Protein AF-A0A377M212-F1 (afdb_monomer_lite)

Organism: Enterobacter cloacae (NCBI:txid550)

pLDDT: mean 86.65, std 15.21, range [46.25, 97.5]

Sequence (74 aa):
MREAGVFLMDEPLSNLDAKLRVQMRAEISKLHQKLNTTMIYVTHDQTEAMTMATRIVDPERWIHSAGGRAEAGL

Foldseek 3Di:
DPPDLEAEAEAPCVPDDPVVSVVVLVVVLVVCVVSVGHYHYHDPDPVSCVSRDPDDDDVVVVVVVVVPPPPPDD

Structure (mmCIF, N/CA/C/O backbone):
data_AF-A0A377M212-F1
#
_entry.id   AF-A0A377M212-F1
#
loop_
_atom_site.group_PDB
_atom_site.id
_atom_site.type_symbol
_atom_site.label_atom_id
_atom_site.label_alt_id
_atom_site.label_comp_id
_atom_site.label_asym_id
_atom_site.label_entity_id
_atom_site.label_seq_id
_atom_site.pdbx_PDB_ins_code
_atom_site.Cartn_x
_atom_site.Cartn_y
_atom_site.Cartn_z
_atom_site.occupancy
_atom_site.B_iso_or_equiv
_atom_site.auth_seq_id
_atom_site.auth_comp_id
_atom_site.auth_asym_id
_atom_site.auth_atom_id
_atom_site.pdbx_PDB_model_num
ATOM 1 N N . MET A 1 1 ? -19.833 1.467 -10.979 1.00 46.25 1 MET A N 1
ATOM 2 C CA . MET A 1 1 ? -18.541 0.812 -10.686 1.00 46.25 1 MET A CA 1
ATOM 3 C C . MET A 1 1 ? -18.843 -0.667 -10.553 1.00 46.25 1 MET A C 1
ATOM 5 O O . MET A 1 1 ? -19.629 -1.016 -9.686 1.00 46.25 1 MET A O 1
ATOM 9 N N . ARG A 1 2 ? -18.394 -1.483 -11.515 1.00 48.25 2 ARG A N 1
ATOM 10 C CA . ARG A 1 2 ? -18.689 -2.925 -11.557 1.00 48.25 2 ARG A CA 1
ATOM 11 C C . ARG A 1 2 ? -18.148 -3.586 -10.290 1.00 48.25 2 ARG A C 1
ATOM 13 O O . ARG A 1 2 ? -17.097 -3.169 -9.817 1.00 48.25 2 ARG A O 1
ATOM 20 N N . GLU A 1 3 ? -18.873 -4.573 -9.777 1.00 50.19 3 GLU A N 1
ATOM 21 C CA . GLU A 1 3 ? -18.519 -5.442 -8.650 1.00 50.19 3 GLU A CA 1
ATOM 22 C C . GLU A 1 3 ? -17.184 -6.163 -8.914 1.00 50.19 3 GLU A C 1
ATOM 24 O O . GLU A 1 3 ? -17.135 -7.331 -9.283 1.00 50.19 3 GLU A O 1
ATOM 29 N N . ALA A 1 4 ? -16.069 -5.449 -8.815 1.00 57.97 4 ALA A N 1
ATOM 30 C CA . ALA A 1 4 ? -14.755 -6.049 -8.890 1.00 57.97 4 ALA A CA 1
ATOM 31 C C . ALA A 1 4 ? -14.430 -6.568 -7.488 1.00 57.97 4 ALA A C 1
ATOM 33 O O . ALA A 1 4 ? -14.107 -5.789 -6.596 1.00 57.97 4 ALA A O 1
ATOM 34 N N . GLY A 1 5 ? -14.491 -7.888 -7.290 1.00 79.06 5 GLY A N 1
ATOM 35 C CA . GLY A 1 5 ? -13.984 -8.555 -6.077 1.00 79.06 5 GLY A CA 1
ATOM 36 C C . GLY A 1 5 ? -12.456 -8.474 -5.920 1.00 79.06 5 GLY A C 1
ATOM 37 O O . GLY A 1 5 ? -11.869 -9.165 -5.091 1.00 79.06 5 GLY A O 1
ATOM 38 N N . VAL A 1 6 ? -11.800 -7.658 -6.748 1.00 88.06 6 VAL A N 1
ATOM 39 C CA . VAL A 1 6 ? -10.360 -7.438 -6.765 1.00 88.06 6 VAL A CA 1
ATOM 40 C C . VAL A 1 6 ? -10.099 -5.945 -6.924 1.00 88.06 6 VAL A C 1
ATOM 42 O O . VAL A 1 6 ? -10.627 -5.314 -7.840 1.00 88.06 6 VAL A O 1
ATOM 45 N N . PHE A 1 7 ? -9.252 -5.396 -6.060 1.00 91.06 7 PHE A N 1
ATOM 46 C CA . PHE A 1 7 ? -8.723 -4.043 -6.200 1.00 91.06 7 PHE A CA 1
ATOM 47 C C . PHE A 1 7 ? -7.324 -4.112 -6.797 1.00 91.06 7 PHE A C 1
ATOM 49 O O . PHE A 1 7 ? -6.491 -4.882 -6.327 1.00 91.06 7 PHE A O 1
ATOM 56 N N . LEU A 1 8 ? -7.065 -3.291 -7.809 1.00 93.94 8 LEU A N 1
ATOM 57 C CA . LEU A 1 8 ? -5.732 -3.070 -8.355 1.00 93.94 8 LEU A CA 1
ATOM 58 C C . LEU A 1 8 ? -5.304 -1.648 -8.000 1.00 93.94 8 LEU A C 1
ATOM 60 O O . LEU A 1 8 ? -6.037 -0.698 -8.279 1.00 93.94 8 LEU A O 1
ATOM 64 N N . MET A 1 9 ? -4.137 -1.514 -7.385 1.00 93.88 9 MET A N 1
ATOM 65 C CA . MET A 1 9 ? -3.503 -0.236 -7.089 1.00 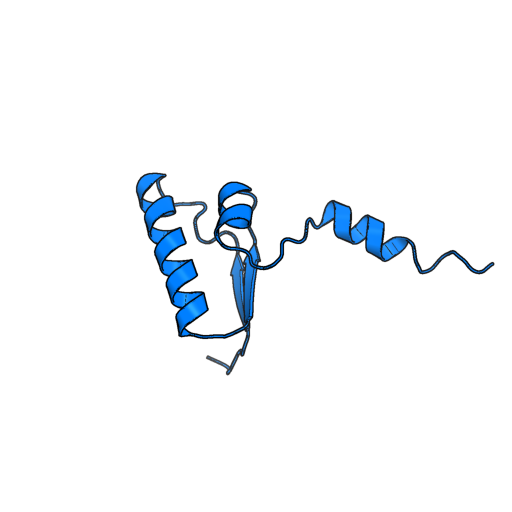93.88 9 MET A CA 1
ATOM 66 C C . MET A 1 9 ? -2.138 -0.201 -7.771 1.00 93.88 9 MET A C 1
ATOM 68 O O . MET A 1 9 ? -1.286 -1.038 -7.480 1.00 93.88 9 MET A O 1
ATOM 72 N N . ASP A 1 10 ? -1.953 0.752 -8.678 1.00 95.56 10 ASP A N 1
ATOM 73 C CA . ASP A 1 10 ? -0.733 0.902 -9.469 1.00 95.56 10 ASP A CA 1
ATOM 74 C C . ASP A 1 10 ? 0.058 2.116 -8.969 1.00 95.56 10 ASP A C 1
ATOM 76 O O . ASP A 1 10 ? -0.403 3.250 -9.101 1.00 95.56 10 ASP A O 1
ATOM 80 N N . GLU A 1 11 ? 1.191 1.868 -8.305 1.00 96.75 11 GLU A N 1
ATOM 81 C CA . GLU A 1 11 ? 2.104 2.882 -7.754 1.00 96.75 11 GLU A CA 1
ATOM 82 C C . GLU A 1 11 ? 1.431 3.983 -6.894 1.00 96.75 11 GLU A C 1
ATOM 84 O O . GLU A 1 11 ? 1.773 5.169 -7.010 1.00 96.75 11 GLU A O 1
ATOM 89 N N . PRO A 1 12 ? 0.472 3.659 -5.998 1.00 95.44 12 PRO A N 1
ATOM 90 C CA . PRO A 1 12 ? -0.445 4.653 -5.431 1.00 95.44 12 PRO A CA 1
ATOM 91 C C . PRO A 1 12 ? 0.196 5.625 -4.424 1.00 95.44 12 PRO A C 1
ATOM 93 O O . PRO A 1 12 ? -0.431 6.619 -4.058 1.00 95.44 12 PRO A O 1
ATOM 96 N N . LEU A 1 13 ? 1.419 5.356 -3.953 1.00 97.06 13 LEU A N 1
ATOM 97 C CA . LEU A 1 13 ? 2.131 6.173 -2.960 1.00 97.06 13 LEU A CA 1
ATOM 98 C C . LEU A 1 13 ? 3.353 6.911 -3.531 1.00 97.06 13 LEU A C 1
ATOM 100 O O . LEU A 1 13 ? 3.989 7.689 -2.814 1.00 97.06 13 LEU A O 1
ATOM 104 N N . SER A 1 14 ? 3.659 6.711 -4.816 1.00 95.81 14 SER A N 1
ATOM 105 C CA . SER A 1 14 ? 4.868 7.219 -5.482 1.00 95.81 14 SER A CA 1
ATOM 106 C C . SER A 1 14 ? 5.020 8.747 -5.429 1.00 95.81 14 SER A C 1
ATOM 108 O O . SER A 1 14 ? 6.139 9.251 -5.363 1.00 95.81 14 SER A O 1
ATOM 110 N N . ASN A 1 15 ? 3.908 9.488 -5.390 1.00 95.12 15 ASN A N 1
ATOM 111 C CA . ASN A 1 15 ? 3.892 10.956 -5.408 1.00 95.12 15 ASN A CA 1
ATOM 112 C C . ASN A 1 15 ? 3.711 11.608 -4.019 1.00 95.12 15 ASN A C 1
ATOM 114 O O . ASN A 1 15 ? 3.409 12.798 -3.925 1.00 95.12 15 ASN A O 1
ATOM 118 N N . LEU A 1 16 ? 3.829 10.841 -2.931 1.00 96.31 16 LEU A N 1
ATOM 119 C CA . LEU A 1 16 ? 3.641 11.344 -1.567 1.00 96.31 16 LEU A CA 1
ATOM 120 C C . LEU A 1 16 ? 4.979 11.574 -0.858 1.00 96.31 16 LEU A C 1
ATOM 122 O O . LEU A 1 16 ? 5.959 10.858 -1.079 1.00 96.31 16 LEU A O 1
ATOM 126 N N . ASP A 1 17 ? 5.002 12.538 0.064 1.00 97.00 17 ASP A N 1
ATOM 127 C CA . ASP A 1 17 ? 6.152 12.733 0.943 1.00 97.00 17 ASP A CA 1
ATOM 128 C C . ASP A 1 17 ? 6.363 11.535 1.887 1.00 97.00 17 ASP A C 1
ATOM 130 O O . ASP A 1 17 ? 5.464 10.730 2.139 1.00 97.00 17 ASP A O 1
ATOM 134 N N . ALA A 1 18 ? 7.566 11.415 2.449 1.00 94.69 18 ALA A N 1
ATOM 135 C CA . ALA A 1 18 ? 7.940 10.260 3.261 1.00 94.69 18 ALA A CA 1
ATOM 136 C C . ALA A 1 18 ? 7.021 10.025 4.475 1.00 94.69 18 ALA A C 1
ATOM 138 O O . ALA A 1 18 ? 6.724 8.871 4.796 1.00 94.69 18 ALA A O 1
ATOM 139 N N . LYS A 1 19 ? 6.559 11.089 5.142 1.00 96.00 19 LYS A N 1
ATOM 140 C CA . LYS A 1 19 ? 5.700 10.979 6.327 1.00 96.00 19 LYS A CA 1
ATOM 141 C C . LYS A 1 19 ? 4.308 10.507 5.925 1.00 96.00 19 LYS A C 1
ATOM 143 O O . LYS A 1 19 ? 3.762 9.596 6.550 1.00 96.00 19 LYS A O 1
ATOM 148 N N . LEU A 1 20 ? 3.762 11.092 4.865 1.00 96.88 20 LEU A N 1
ATOM 149 C CA . LEU A 1 20 ? 2.454 10.736 4.350 1.00 96.88 20 LEU A CA 1
ATOM 150 C C . LEU A 1 20 ? 2.452 9.318 3.768 1.00 96.88 20 LEU A C 1
ATOM 152 O O . LEU A 1 20 ? 1.515 8.572 4.034 1.00 96.88 20 LEU A O 1
ATOM 156 N N . ARG A 1 21 ? 3.527 8.877 3.097 1.00 96.81 21 ARG A N 1
ATOM 157 C CA . ARG A 1 21 ? 3.685 7.474 2.665 1.00 96.81 21 ARG A CA 1
ATOM 158 C C . ARG A 1 21 ? 3.580 6.500 3.831 1.00 96.81 21 ARG A C 1
ATOM 160 O O . ARG A 1 21 ? 2.836 5.529 3.752 1.00 96.81 21 ARG A O 1
ATOM 167 N N . VAL A 1 22 ? 4.287 6.754 4.937 1.00 95.94 22 VAL A N 1
ATOM 168 C CA . VAL A 1 22 ? 4.219 5.893 6.133 1.00 95.94 22 VAL A CA 1
ATOM 169 C C . VAL A 1 22 ? 2.784 5.778 6.642 1.00 95.94 22 VAL A C 1
ATOM 171 O O . VAL A 1 22 ? 2.318 4.667 6.893 1.00 95.94 22 VAL A O 1
ATOM 174 N N . GLN A 1 23 ? 2.084 6.907 6.756 1.00 97.50 23 GLN A N 1
ATOM 175 C CA . GLN A 1 23 ? 0.695 6.934 7.203 1.00 97.50 23 GLN A CA 1
ATOM 176 C C . GLN A 1 23 ? -0.223 6.171 6.243 1.00 97.50 23 GLN A C 1
ATOM 178 O O . GLN A 1 23 ? -0.994 5.316 6.673 1.00 97.50 23 GLN A O 1
ATOM 183 N N . MET A 1 24 ? -0.121 6.442 4.944 1.00 97.19 24 MET A N 1
ATOM 184 C CA . MET A 1 24 ? -0.995 5.838 3.944 1.00 97.19 24 MET A CA 1
ATOM 185 C C . MET A 1 24 ? -0.780 4.330 3.812 1.00 97.19 24 MET A C 1
ATOM 187 O O . MET A 1 24 ? -1.761 3.610 3.652 1.00 97.19 24 MET A O 1
ATOM 191 N N . ARG A 1 25 ? 0.449 3.820 3.985 1.00 96.38 25 ARG A N 1
ATOM 192 C CA . ARG A 1 25 ? 0.693 2.366 4.074 1.00 96.38 25 ARG A CA 1
ATOM 193 C C . ARG A 1 25 ? -0.110 1.720 5.200 1.00 96.38 25 ARG A C 1
ATOM 195 O O . ARG A 1 25 ? -0.724 0.676 5.004 1.00 96.38 25 ARG A O 1
ATOM 202 N N . ALA A 1 26 ? -0.143 2.350 6.375 1.00 96.06 26 ALA A N 1
ATOM 203 C CA . ALA A 1 26 ? -0.924 1.841 7.497 1.00 96.06 26 ALA A CA 1
ATOM 204 C C . ALA A 1 26 ? -2.431 1.849 7.190 1.00 96.06 26 ALA A C 1
ATOM 206 O O . ALA A 1 26 ? -3.126 0.888 7.517 1.00 96.06 26 ALA A O 1
ATOM 207 N N . GLU A 1 27 ? -2.934 2.898 6.537 1.00 96.50 27 GLU A N 1
ATOM 208 C CA . GLU A 1 27 ? -4.349 2.992 6.158 1.00 96.50 27 GLU A CA 1
ATOM 209 C C . GLU A 1 27 ? -4.744 1.981 5.073 1.00 96.50 27 GLU A C 1
ATOM 211 O O . GLU A 1 27 ? -5.792 1.346 5.189 1.00 96.50 27 GLU A O 1
ATOM 216 N N . ILE A 1 28 ? -3.893 1.751 4.069 1.00 94.62 28 ILE A N 1
ATOM 217 C CA . ILE A 1 28 ? -4.120 0.733 3.031 1.00 94.62 28 ILE A CA 1
ATOM 218 C C . ILE A 1 28 ? -4.152 -0.668 3.652 1.00 94.62 28 ILE A C 1
ATOM 220 O O . ILE A 1 28 ? -5.076 -1.435 3.382 1.00 94.62 28 ILE A O 1
ATOM 224 N N . SER A 1 29 ? -3.217 -0.986 4.552 1.00 93.12 29 SER A N 1
ATOM 225 C CA . SER A 1 29 ? -3.210 -2.271 5.265 1.00 93.12 29 SER A CA 1
ATOM 226 C C . SER A 1 29 ? -4.474 -2.487 6.104 1.00 93.12 29 SER A C 1
ATOM 228 O O . SER A 1 29 ? -5.054 -3.574 6.080 1.00 93.12 29 SER A O 1
ATOM 230 N N . LYS A 1 30 ? -4.955 -1.453 6.808 1.00 94.75 30 LYS A N 1
ATOM 231 C CA . LYS A 1 30 ? -6.230 -1.516 7.547 1.00 94.75 30 LYS A CA 1
ATOM 232 C C . LYS A 1 30 ? -7.417 -1.714 6.607 1.00 94.75 30 LYS A C 1
ATOM 234 O O . LYS A 1 30 ? -8.325 -2.485 6.917 1.00 94.75 30 LYS A O 1
ATOM 239 N N . LEU A 1 31 ? -7.422 -1.030 5.463 1.00 92.81 31 LEU A N 1
ATOM 240 C CA . LEU A 1 31 ? -8.481 -1.155 4.469 1.00 92.81 31 LEU A CA 1
ATOM 241 C C . LEU A 1 31 ? -8.533 -2.572 3.885 1.00 92.81 31 LEU A C 1
ATOM 243 O O . LEU A 1 31 ? -9.620 -3.141 3.801 1.00 92.81 31 LEU A O 1
ATOM 247 N N . HIS A 1 32 ? -7.381 -3.158 3.549 1.00 91.00 32 HIS A N 1
ATOM 248 C CA . HIS A 1 32 ? -7.277 -4.541 3.079 1.00 91.00 32 HIS A CA 1
ATOM 249 C C . HIS A 1 32 ? -7.878 -5.526 4.094 1.00 91.00 32 HIS A C 1
ATOM 251 O O . HIS A 1 32 ? -8.724 -6.343 3.728 1.00 91.00 32 HIS A O 1
ATOM 257 N N . GLN A 1 33 ? -7.529 -5.383 5.378 1.00 91.50 33 GLN A N 1
ATOM 258 C CA . GLN A 1 33 ? -8.086 -6.207 6.459 1.00 91.50 33 GLN A CA 1
ATOM 259 C C . GLN A 1 33 ? -9.603 -6.031 6.612 1.00 91.50 33 GLN A C 1
ATOM 261 O O . GLN A 1 33 ? -10.321 -7.006 6.815 1.00 91.50 33 GLN A O 1
ATOM 266 N N . LYS A 1 34 ? -10.103 -4.794 6.501 1.00 93.44 34 LYS A N 1
ATOM 267 C CA . LYS A 1 34 ? -11.531 -4.484 6.653 1.00 93.44 34 LYS A CA 1
ATOM 268 C C . LYS A 1 34 ? -12.378 -5.008 5.494 1.00 93.44 34 LYS A C 1
ATOM 270 O O . LYS A 1 34 ? -13.488 -5.476 5.724 1.00 93.44 34 LYS A O 1
ATOM 275 N N . LEU A 1 35 ? -11.894 -4.866 4.260 1.00 89.81 35 LEU A N 1
ATOM 276 C CA . LEU A 1 35 ? -12.642 -5.260 3.065 1.00 89.81 35 LEU A CA 1
ATOM 277 C C . LEU A 1 35 ? -12.578 -6.767 2.800 1.00 89.81 35 LEU A C 1
ATOM 279 O O . LEU A 1 35 ? -13.460 -7.276 2.117 1.00 89.81 35 LEU A O 1
ATOM 283 N N . ASN A 1 36 ? -11.567 -7.465 3.333 1.00 88.00 36 ASN A N 1
ATOM 284 C CA . ASN A 1 36 ? -11.366 -8.909 3.173 1.00 88.00 36 ASN A CA 1
ATOM 285 C C . ASN A 1 36 ? -11.545 -9.381 1.717 1.00 88.00 36 ASN A C 1
ATOM 287 O O . ASN A 1 36 ? -12.250 -10.342 1.412 1.00 88.00 36 ASN A O 1
ATOM 291 N N . THR A 1 37 ? -10.931 -8.636 0.809 1.00 88.88 37 THR A N 1
ATOM 292 C CA . THR A 1 37 ? -11.046 -8.793 -0.638 1.00 88.88 37 THR A CA 1
ATOM 293 C C . THR A 1 37 ? -9.647 -8.845 -1.223 1.00 88.88 37 THR A C 1
ATOM 295 O O . THR A 1 37 ? -8.710 -8.294 -0.643 1.00 88.88 37 THR A O 1
ATOM 298 N N . THR A 1 38 ? -9.481 -9.472 -2.384 1.00 91.81 38 THR A N 1
ATOM 299 C CA . THR A 1 38 ? -8.168 -9.520 -3.027 1.00 91.81 38 THR A CA 1
ATOM 300 C C . THR A 1 38 ? -7.711 -8.112 -3.412 1.00 91.81 38 THR A C 1
ATOM 302 O O . THR A 1 38 ? -8.435 -7.378 -4.086 1.00 91.81 38 THR A O 1
ATOM 305 N N . MET A 1 39 ? -6.498 -7.742 -3.004 1.00 93.31 39 MET A N 1
ATOM 306 C CA . MET A 1 39 ? -5.826 -6.518 -3.434 1.00 93.31 39 MET A CA 1
ATOM 307 C C . MET A 1 39 ? -4.517 -6.866 -4.139 1.00 93.31 39 MET A C 1
ATOM 309 O O . MET A 1 39 ? -3.709 -7.634 -3.619 1.00 93.31 39 MET A O 1
ATOM 313 N N . ILE A 1 40 ? -4.315 -6.295 -5.321 1.00 95.00 40 ILE A N 1
ATOM 314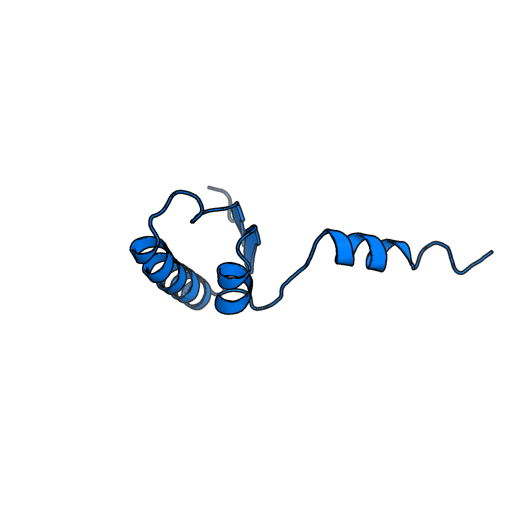 C CA . ILE A 1 40 ? -3.069 -6.347 -6.080 1.00 95.00 40 ILE A CA 1
ATOM 315 C C . ILE A 1 40 ? -2.451 -4.957 -6.006 1.00 95.00 40 ILE A C 1
ATOM 317 O O . ILE A 1 40 ? -3.089 -3.969 -6.366 1.00 95.00 40 ILE A O 1
ATOM 321 N N . TYR A 1 41 ? -1.215 -4.895 -5.525 1.00 95.31 41 TYR A N 1
ATOM 322 C CA . TYR A 1 41 ? -0.470 -3.661 -5.336 1.00 95.31 41 TYR A CA 1
ATOM 323 C C . TYR A 1 41 ? 0.814 -3.736 -6.160 1.00 95.31 41 TYR A C 1
ATOM 325 O O . TYR A 1 41 ? 1.610 -4.657 -5.967 1.00 95.31 41 TYR A O 1
ATOM 333 N N . VAL A 1 42 ? 0.993 -2.800 -7.088 1.00 96.75 42 VAL A N 1
ATOM 334 C CA . VAL A 1 42 ? 2.189 -2.688 -7.931 1.00 96.75 42 VAL A CA 1
ATOM 335 C C . VAL A 1 42 ? 3.029 -1.532 -7.407 1.00 96.75 42 VAL A C 1
ATOM 337 O O . VAL A 1 42 ? 2.515 -0.437 -7.193 1.00 96.75 42 VAL A O 1
ATOM 340 N N . THR A 1 43 ? 4.303 -1.802 -7.136 1.00 96.38 43 THR A N 1
ATOM 341 C CA . THR A 1 43 ? 5.251 -0.821 -6.604 1.00 96.38 43 THR A CA 1
ATOM 342 C C . THR A 1 43 ? 6.678 -1.210 -6.947 1.00 96.38 43 THR A C 1
ATOM 344 O O . THR A 1 43 ? 7.011 -2.398 -6.992 1.00 96.38 43 THR A O 1
ATOM 347 N N . HIS A 1 44 ? 7.527 -0.208 -7.131 1.00 95.62 44 HIS A N 1
ATOM 348 C CA . HIS A 1 44 ? 8.980 -0.350 -7.179 1.00 95.62 44 HIS A CA 1
ATOM 349 C C . HIS A 1 44 ? 9.640 -0.148 -5.800 1.00 95.62 44 HIS A C 1
ATOM 351 O O . HIS A 1 44 ? 10.851 -0.338 -5.667 1.00 95.62 44 HIS A O 1
ATOM 357 N N . ASP A 1 45 ? 8.879 0.211 -4.756 1.00 95.88 45 ASP A N 1
ATOM 358 C CA . ASP A 1 45 ? 9.384 0.365 -3.388 1.00 95.88 45 ASP A CA 1
ATOM 359 C C . ASP A 1 45 ? 9.341 -0.975 -2.632 1.00 95.88 45 ASP A C 1
ATOM 361 O O . ASP A 1 45 ? 8.290 -1.520 -2.282 1.00 95.88 45 ASP A O 1
ATOM 365 N N . GLN A 1 46 ? 10.523 -1.508 -2.320 1.00 95.31 46 GLN A N 1
ATOM 366 C CA . GLN A 1 46 ? 10.660 -2.764 -1.580 1.00 95.31 46 GLN A CA 1
ATOM 367 C C . GLN A 1 46 ? 10.060 -2.689 -0.169 1.00 95.31 46 GLN A C 1
ATOM 369 O O . GLN A 1 46 ? 9.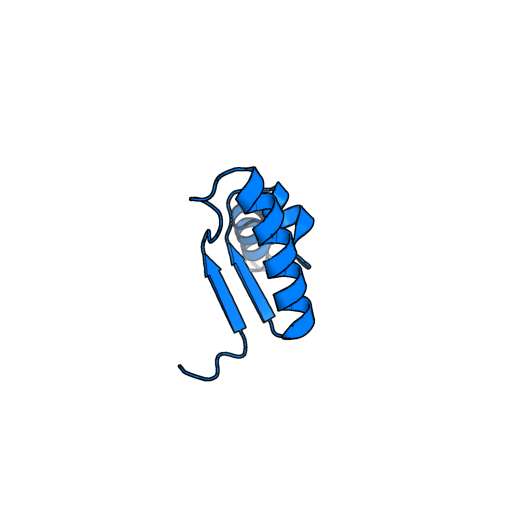528 -3.678 0.326 1.00 95.31 46 GLN A O 1
ATOM 374 N N . THR A 1 47 ? 10.108 -1.532 0.493 1.00 95.06 47 THR A N 1
ATOM 375 C CA . THR A 1 47 ? 9.522 -1.349 1.826 1.00 95.06 47 THR A CA 1
ATOM 376 C C . THR A 1 47 ? 8.005 -1.451 1.764 1.00 95.06 47 THR A C 1
ATOM 378 O O . THR A 1 47 ? 7.399 -2.065 2.640 1.00 95.06 47 THR A O 1
ATOM 381 N N . GLU A 1 48 ? 7.370 -0.867 0.747 1.00 95.94 48 GLU A N 1
ATOM 382 C CA . GLU A 1 48 ? 5.930 -1.026 0.510 1.00 95.94 48 GLU A CA 1
ATOM 383 C C . GLU A 1 48 ? 5.556 -2.500 0.333 1.00 95.94 48 GLU A C 1
ATOM 385 O O . GLU A 1 48 ? 4.688 -3.000 1.054 1.00 95.94 48 GLU A O 1
ATOM 390 N N . ALA A 1 49 ? 6.271 -3.219 -0.537 1.00 95.75 49 ALA A N 1
ATOM 391 C CA . ALA A 1 49 ? 6.041 -4.642 -0.767 1.00 95.75 49 ALA A CA 1
ATOM 392 C C . ALA A 1 49 ? 6.227 -5.476 0.515 1.00 95.75 49 ALA A C 1
ATOM 394 O O . ALA A 1 49 ? 5.341 -6.239 0.894 1.00 95.75 49 ALA A O 1
ATOM 395 N N . MET A 1 50 ? 7.341 -5.292 1.227 1.00 95.25 50 MET A N 1
ATOM 396 C CA . MET A 1 50 ? 7.681 -6.079 2.420 1.00 95.25 50 MET A CA 1
ATOM 397 C C . MET A 1 50 ? 6.771 -5.805 3.623 1.00 95.25 50 MET A C 1
ATOM 399 O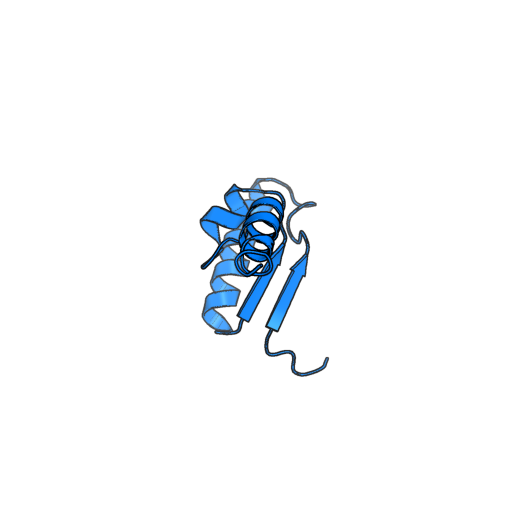 O . MET A 1 50 ? 6.688 -6.644 4.517 1.00 95.25 50 MET A O 1
ATOM 403 N N . THR A 1 51 ? 6.105 -4.647 3.676 1.00 94.00 51 THR A N 1
ATOM 404 C CA . THR A 1 51 ? 5.263 -4.262 4.825 1.00 94.00 51 THR A CA 1
ATOM 405 C C . THR A 1 51 ? 3.771 -4.473 4.604 1.00 94.00 51 THR 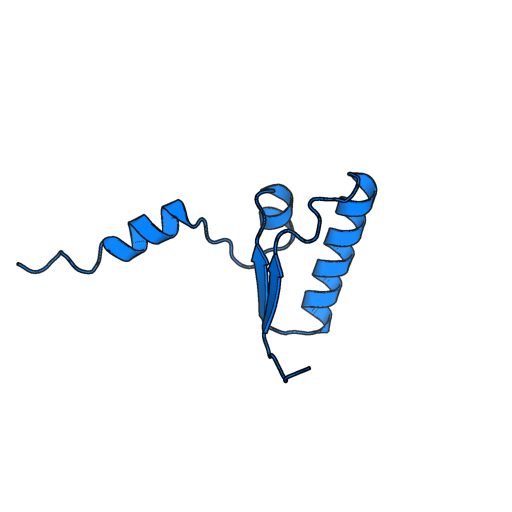A C 1
ATOM 407 O O . THR A 1 51 ? 3.046 -4.659 5.581 1.00 94.00 51 THR A O 1
ATOM 410 N N . MET A 1 52 ? 3.296 -4.443 3.357 1.00 94.75 52 MET A N 1
ATOM 411 C CA . MET A 1 52 ? 1.863 -4.537 3.052 1.00 94.75 52 MET A CA 1
ATOM 412 C C . MET A 1 52 ? 1.460 -5.861 2.398 1.00 94.75 52 MET A C 1
ATOM 414 O O . MET A 1 52 ? 0.303 -6.268 2.513 1.00 94.75 52 MET A O 1
ATOM 418 N N . ALA A 1 53 ? 2.374 -6.540 1.699 1.00 94.75 53 ALA A N 1
ATOM 419 C CA . ALA A 1 53 ? 2.014 -7.701 0.900 1.00 94.75 53 ALA A CA 1
ATOM 420 C C . ALA A 1 53 ? 1.880 -8.979 1.739 1.00 94.75 53 ALA A C 1
ATOM 422 O O . ALA A 1 53 ? 2.722 -9.305 2.571 1.00 94.75 53 ALA A O 1
ATOM 423 N N . THR A 1 54 ? 0.852 -9.777 1.443 1.00 94.56 54 THR A N 1
ATOM 424 C CA . THR A 1 54 ? 0.767 -11.175 1.909 1.00 94.56 54 THR A CA 1
ATOM 425 C C . THR A 1 54 ? 1.622 -12.106 1.044 1.00 94.56 54 THR A C 1
ATOM 427 O O . THR A 1 54 ? 2.104 -13.140 1.505 1.00 94.56 54 THR A O 1
ATOM 430 N N . ARG A 1 55 ? 1.812 -11.751 -0.230 1.00 94.81 55 ARG A N 1
ATOM 431 C CA . ARG A 1 55 ? 2.679 -12.447 -1.182 1.00 94.81 55 ARG A CA 1
ATOM 432 C C . ARG A 1 55 ? 3.305 -11.422 -2.113 1.00 94.81 55 ARG A C 1
ATOM 434 O O . ARG A 1 55 ? 2.607 -10.533 -2.589 1.00 94.81 55 ARG A O 1
ATOM 441 N N . ILE A 1 56 ? 4.590 -11.592 -2.396 1.00 95.56 56 ILE A N 1
ATOM 442 C CA . ILE A 1 56 ? 5.345 -10.742 -3.316 1.00 95.56 56 ILE A CA 1
ATOM 443 C C . ILE A 1 56 ? 5.680 -11.568 -4.556 1.00 95.56 56 ILE A C 1
ATOM 445 O O . ILE A 1 56 ? 6.121 -12.714 -4.442 1.00 95.56 56 ILE A O 1
ATOM 449 N N . VAL A 1 57 ? 5.449 -10.988 -5.731 1.00 95.31 57 VAL A N 1
ATOM 450 C CA . VAL A 1 57 ? 5.876 -11.539 -7.017 1.00 95.31 57 VAL A CA 1
ATOM 451 C C . VAL A 1 57 ? 6.835 -10.536 -7.632 1.00 95.31 57 VAL A C 1
ATOM 453 O O . VAL A 1 57 ? 6.458 -9.400 -7.889 1.00 95.31 57 VAL A O 1
ATOM 456 N N . ASP A 1 58 ? 8.069 -10.971 -7.849 1.00 93.94 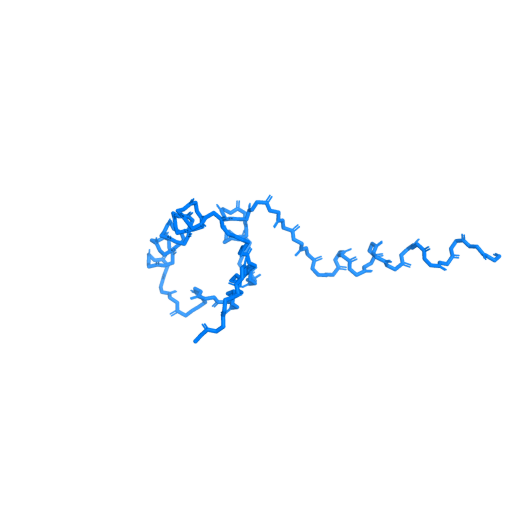58 ASP A N 1
ATOM 457 C CA . ASP A 1 58 ? 9.033 -10.253 -8.672 1.00 93.94 58 ASP A CA 1
ATOM 458 C C . ASP A 1 58 ? 8.798 -10.666 -10.137 1.00 93.94 58 ASP A C 1
ATOM 460 O O . ASP A 1 58 ? 8.936 -11.859 -10.438 1.00 93.94 58 ASP A O 1
ATOM 464 N N . PRO A 1 59 ? 8.410 -9.738 -11.033 1.00 88.62 59 PRO A N 1
ATOM 465 C CA . PRO A 1 59 ? 8.095 -10.053 -12.422 1.00 88.62 59 PRO A CA 1
ATOM 466 C C . PRO A 1 59 ? 9.242 -10.742 -13.160 1.00 88.62 59 PRO A C 1
ATOM 468 O O . PRO A 1 59 ? 8.995 -11.711 -13.879 1.00 88.62 59 PRO A O 1
ATOM 471 N N . GLU A 1 60 ? 10.486 -10.299 -12.959 1.00 88.88 60 GLU A N 1
ATOM 472 C CA . GLU A 1 60 ? 11.637 -10.886 -13.645 1.00 88.88 60 GLU A CA 1
ATOM 473 C C . GLU A 1 60 ? 11.808 -12.332 -13.204 1.00 88.88 60 GLU A C 1
ATOM 475 O O . GLU A 1 60 ? 11.793 -13.256 -14.021 1.00 88.88 60 GLU A O 1
ATOM 480 N N . ARG A 1 61 ? 11.883 -12.563 -11.892 1.00 88.44 61 ARG A N 1
ATOM 481 C CA . ARG A 1 61 ? 12.021 -13.915 -11.345 1.00 88.44 61 ARG A CA 1
ATOM 482 C C . ARG A 1 61 ? 10.847 -14.816 -11.728 1.00 88.44 61 ARG A C 1
ATOM 484 O O . ARG A 1 61 ? 11.046 -16.003 -11.997 1.00 88.44 61 ARG A O 1
ATOM 491 N N . TRP A 1 62 ? 9.635 -14.270 -11.754 1.00 87.00 62 TRP A N 1
ATOM 492 C CA . TRP A 1 62 ? 8.434 -15.022 -12.089 1.00 87.00 62 TRP A CA 1
ATOM 493 C C . TRP A 1 62 ? 8.465 -15.511 -13.535 1.00 87.00 62 TRP A C 1
ATOM 495 O O . TRP A 1 62 ? 8.282 -16.709 -13.754 1.00 87.00 62 TRP A O 1
ATOM 505 N N . ILE A 1 63 ? 8.789 -14.637 -14.494 1.00 86.00 63 ILE A N 1
ATOM 506 C CA . ILE A 1 63 ? 8.884 -14.987 -15.921 1.00 86.00 63 ILE A CA 1
ATOM 507 C C . ILE A 1 63 ? 9.894 -16.124 -16.141 1.00 86.00 63 ILE A C 1
ATOM 509 O O . ILE A 1 63 ? 9.559 -17.122 -16.780 1.00 86.00 63 ILE A O 1
ATOM 513 N N . HIS A 1 64 ? 11.088 -16.037 -15.544 1.00 82.44 64 HIS A N 1
ATOM 514 C CA . HIS A 1 64 ? 12.106 -17.090 -15.667 1.00 82.44 64 HIS A CA 1
ATOM 515 C C . HIS A 1 64 ? 11.642 -18.425 -15.064 1.00 82.44 64 HIS A C 1
ATOM 517 O O . HIS A 1 64 ? 11.893 -19.489 -15.627 1.00 82.44 64 HIS A O 1
ATOM 523 N N . SER A 1 65 ? 10.930 -18.387 -13.934 1.00 77.69 65 SER A N 1
ATOM 524 C CA . SER A 1 65 ? 10.397 -19.600 -13.303 1.00 77.69 65 SER A CA 1
ATOM 525 C C . SER A 1 65 ? 9.195 -20.202 -14.044 1.00 77.69 65 SER A C 1
ATOM 527 O O . SER A 1 65 ? 9.013 -21.419 -14.025 1.00 77.69 65 SER A O 1
ATOM 529 N N . ALA A 1 66 ? 8.391 -19.374 -14.717 1.00 74.06 66 ALA A N 1
ATOM 530 C CA . ALA A 1 66 ? 7.231 -19.803 -15.492 1.00 74.06 66 ALA A CA 1
ATOM 531 C C . ALA A 1 66 ? 7.635 -20.441 -16.834 1.00 74.06 66 ALA A C 1
ATOM 533 O O . ALA A 1 66 ? 6.974 -21.375 -17.286 1.00 74.06 66 ALA A O 1
ATOM 534 N N . GLY A 1 67 ? 8.743 -19.994 -17.438 1.00 64.12 67 GLY A N 1
ATOM 535 C CA . GLY A 1 67 ? 9.263 -20.539 -18.698 1.00 64.12 67 GLY A CA 1
ATOM 536 C C . GLY A 1 67 ? 9.853 -21.955 -18.599 1.00 64.12 67 GLY A C 1
ATOM 537 O O . GLY A 1 67 ? 9.887 -22.677 -19.589 1.00 64.12 67 GLY A O 1
ATOM 538 N N . GLY A 1 68 ? 10.256 -22.408 -17.407 1.00 56.56 68 GLY A N 1
ATOM 539 C CA . GLY A 1 68 ? 10.999 -23.666 -17.215 1.00 56.56 68 GLY A CA 1
ATOM 540 C C . GLY A 1 68 ? 10.187 -24.971 -17.240 1.00 56.56 68 GLY A C 1
ATOM 541 O O . GLY A 1 68 ? 10.751 -26.030 -16.975 1.00 56.56 68 GLY A O 1
ATOM 542 N N . ARG A 1 69 ? 8.874 -24.937 -17.510 1.00 57.88 69 ARG A N 1
ATOM 543 C CA . ARG A 1 69 ? 8.019 -26.146 -17.545 1.00 57.88 69 ARG A CA 1
ATOM 544 C C . ARG A 1 69 ? 7.533 -26.561 -18.936 1.00 57.88 69 ARG A C 1
ATOM 546 O O . ARG A 1 69 ? 6.907 -27.610 -19.040 1.00 57.88 69 ARG A O 1
ATOM 553 N N . ALA A 1 70 ? 7.822 -25.787 -19.983 1.00 56.69 70 ALA A N 1
ATOM 554 C CA . ALA A 1 70 ? 7.366 -26.094 -21.342 1.00 56.69 70 ALA A CA 1
ATOM 555 C C . ALA A 1 70 ? 8.396 -26.853 -22.206 1.00 56.69 70 ALA A C 1
ATOM 557 O O . ALA A 1 70 ? 8.005 -27.421 -23.217 1.00 56.69 70 ALA A O 1
ATOM 558 N N . GLU A 1 71 ? 9.676 -26.913 -21.814 1.00 56.00 71 GLU A N 1
ATOM 559 C CA . GLU A 1 71 ? 10.752 -27.456 -22.674 1.00 56.00 71 GLU A CA 1
ATOM 560 C C . GLU A 1 71 ? 11.433 -28.735 -22.147 1.00 56.00 71 GLU A C 1
ATOM 562 O O . GLU A 1 71 ? 12.378 -29.234 -22.749 1.00 56.00 71 GLU A O 1
ATOM 567 N N . ALA A 1 72 ? 10.952 -29.323 -21.048 1.00 52.69 72 ALA A N 1
ATOM 568 C CA . ALA A 1 72 ? 11.459 -30.602 -20.538 1.00 52.69 72 ALA A CA 1
ATOM 569 C C . ALA A 1 72 ? 10.642 -31.778 -21.102 1.00 52.69 72 ALA A C 1
ATOM 571 O O . ALA A 1 72 ? 9.893 -32.432 -20.375 1.00 52.69 72 ALA A O 1
ATOM 572 N N . GLY A 1 73 ? 10.737 -32.007 -22.412 1.00 53.78 73 GLY A N 1
ATOM 573 C CA . GLY A 1 73 ? 9.999 -33.084 -23.070 1.00 53.78 73 GLY A CA 1
ATOM 574 C C . GLY A 1 73 ? 10.173 -33.154 -24.582 1.00 53.78 73 GLY A C 1
ATOM 575 O O . GLY A 1 73 ? 9.165 -33.219 -25.276 1.00 53.78 73 GLY A O 1
ATOM 576 N N . LEU A 1 74 ? 11.415 -33.144 -25.077 1.00 46.41 74 LEU A N 1
ATOM 577 C CA . LEU A 1 74 ? 11.799 -33.669 -26.394 1.00 46.41 74 LEU A CA 1
ATOM 578 C C . LEU A 1 74 ? 13.171 -34.342 -26.292 1.00 46.41 74 LEU A C 1
ATOM 580 O O . LEU A 1 74 ? 14.056 -33.753 -25.634 1.00 46.41 74 LEU A O 1
#

InterPro domains:
  IPR027417 P-loop containing nucleoside triphosphate hydrolase [G3DSA:3.40.50.300] (1-73)
  IPR027417 P-loop containing nucleoside triphosphate hydrolase [SSF52540] (3-57)
  IPR047641 ABC transporter, ATP-binding protein MalK/UgpC-like [PTHR43875] (2-57)

Secondary structure (DSSP, 8-state):
----SEEEEESTTTTS-HHHHHHHHHHHHHHHHHHTSEEEEE-S-HHHHHHH-SS---HHHHHHHHHTTSSS--

Radius of gyration: 15.96 Å; chains: 1; bounding box: 31×46×34 Å